Protein AF-A0A517ZT37-F1 (afdb_monomer_lite)

pLDDT: mean 81.55, std 17.58, range [44.31, 98.25]

Secondary structure (DSSP, 8-state):
---TT-SPPHHHH-GGGT-HHHHHHHHHHHHHHHHHHTTPPPPPHHHHHHHHHHHHHHS----------PPP-

Foldseek 3Di:
DDPPPVDDDPVRVDPLNVDQLSVQVVVLVVVQVVCVVVVHDGDDPVRSVVSSVVSVVPDDPDPPPDPDDDPDD

Structure (mmCIF, N/CA/C/O backbone):
data_AF-A0A517ZT37-F1
#
_entry.id   AF-A0A517ZT37-F1
#
loop_
_atom_site.group_PDB
_atom_site.id
_atom_site.type_symbol
_atom_site.label_atom_id
_atom_site.label_alt_id
_atom_site.label_comp_id
_atom_site.label_asym_id
_atom_site.label_entity_id
_atom_site.label_seq_id
_atom_site.pdbx_PDB_ins_code
_atom_site.Cartn_x
_atom_site.Cartn_y
_atom_site.Cartn_z
_atom_site.occupancy
_atom_site.B_iso_or_equiv
_atom_site.auth_seq_id
_atom_site.auth_comp_id
_atom_site.auth_asym_id
_atom_site.auth_atom_id
_atom_site.pdbx_PDB_model_num
ATOM 1 N N . MET A 1 1 ? 34.596 9.120 -20.519 1.00 45.31 1 MET A N 1
ATOM 2 C CA . MET A 1 1 ? 33.424 8.443 -21.114 1.00 45.31 1 MET A CA 1
ATOM 3 C C . MET A 1 1 ? 32.477 8.093 -19.980 1.00 45.31 1 MET A C 1
ATOM 5 O O . MET A 1 1 ? 32.905 7.439 -19.039 1.00 45.31 1 MET A O 1
ATOM 9 N N . ASN A 1 2 ? 31.255 8.627 -20.009 1.00 48.03 2 ASN A N 1
ATOM 10 C CA . ASN A 1 2 ? 30.281 8.472 -18.929 1.00 48.03 2 ASN A CA 1
ATOM 11 C C . ASN A 1 2 ? 29.598 7.105 -19.053 1.00 48.03 2 ASN A C 1
ATOM 13 O O . ASN A 1 2 ? 28.754 6.927 -19.922 1.00 48.03 2 ASN A O 1
ATOM 17 N N . ASN A 1 3 ? 29.926 6.161 -18.169 1.00 59.38 3 ASN A N 1
ATOM 18 C CA . ASN A 1 3 ? 29.270 4.846 -18.065 1.00 59.38 3 ASN A CA 1
ATOM 19 C C . ASN A 1 3 ? 27.850 4.930 -17.456 1.00 59.38 3 ASN A C 1
ATOM 21 O O . ASN A 1 3 ? 27.390 4.005 -16.790 1.00 59.38 3 ASN A O 1
ATOM 25 N N . PHE A 1 4 ? 27.153 6.054 -17.629 1.00 63.69 4 PHE A N 1
ATOM 26 C CA . PHE A 1 4 ? 25.776 6.191 -17.165 1.00 63.69 4 PHE A CA 1
ATOM 27 C C . PHE A 1 4 ? 24.870 5.308 -18.031 1.00 63.69 4 PHE A C 1
ATOM 29 O O . PHE A 1 4 ? 24.846 5.451 -19.249 1.00 63.69 4 PHE A O 1
ATOM 36 N N . GLY A 1 5 ? 24.129 4.393 -17.401 1.00 69.25 5 GLY A N 1
ATOM 37 C CA . GLY A 1 5 ? 23.118 3.567 -18.074 1.00 69.25 5 GLY A CA 1
ATOM 38 C C . GLY A 1 5 ? 23.600 2.236 -18.664 1.00 69.25 5 GLY A C 1
ATOM 39 O O . GLY A 1 5 ? 22.796 1.542 -19.278 1.00 69.25 5 GLY A O 1
ATOM 40 N N . THR A 1 6 ? 24.862 1.838 -18.468 1.00 77.88 6 THR A N 1
ATOM 41 C CA . THR A 1 6 ? 25.363 0.515 -18.907 1.00 77.88 6 THR A CA 1
ATOM 42 C C . THR A 1 6 ? 25.190 -0.590 -17.859 1.00 77.88 6 THR A C 1
ATOM 44 O O . THR A 1 6 ? 25.427 -1.761 -18.152 1.00 77.88 6 THR A O 1
ATOM 47 N N . GLY A 1 7 ? 24.783 -0.232 -16.638 1.00 78.50 7 GLY A N 1
ATOM 48 C CA . GLY A 1 7 ? 24.481 -1.178 -15.567 1.00 78.50 7 GLY A CA 1
ATOM 49 C C . GLY A 1 7 ? 23.102 -1.835 -15.710 1.00 78.50 7 GLY A C 1
ATOM 50 O O . GLY A 1 7 ? 22.283 -1.390 -16.520 1.00 78.50 7 GLY A O 1
ATOM 51 N N . PRO A 1 8 ? 22.820 -2.878 -14.907 1.00 77.25 8 PRO A N 1
ATOM 52 C CA . PRO A 1 8 ? 21.480 -3.439 -14.818 1.00 77.25 8 PRO A CA 1
ATOM 53 C C . PRO A 1 8 ? 20.477 -2.338 -14.465 1.00 77.25 8 PRO A C 1
ATOM 55 O O . PRO A 1 8 ? 20.736 -1.472 -13.625 1.00 77.25 8 PRO A O 1
ATOM 58 N N . THR A 1 9 ? 19.317 -2.374 -15.111 1.00 82.81 9 THR A N 1
ATOM 59 C CA . THR A 1 9 ? 18.177 -1.536 -14.746 1.00 82.81 9 THR A CA 1
ATOM 60 C C . THR A 1 9 ? 17.810 -1.776 -13.284 1.00 82.81 9 THR A C 1
ATOM 62 O O . THR A 1 9 ? 18.043 -2.853 -12.731 1.00 82.81 9 THR A O 1
ATOM 65 N N . LEU A 1 10 ? 17.163 -0.798 -12.647 1.00 79.19 10 LEU A N 1
ATOM 66 C CA . LEU A 1 10 ? 16.678 -0.970 -11.273 1.00 79.19 10 LEU A CA 1
ATOM 67 C C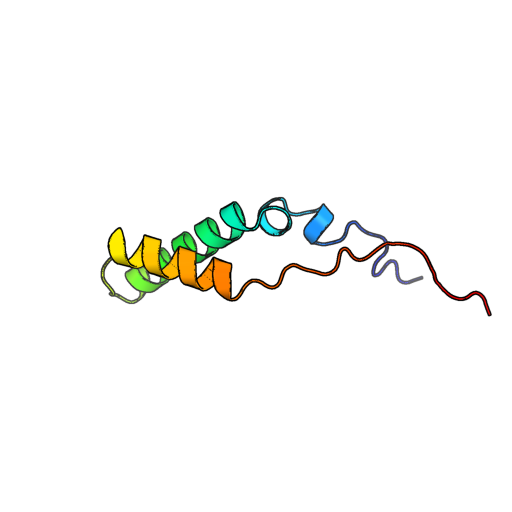 . LEU A 1 10 ? 15.778 -2.210 -11.140 1.00 79.19 10 LEU A C 1
ATOM 69 O O . LEU A 1 10 ? 15.849 -2.917 -10.138 1.00 79.19 10 LEU A O 1
ATOM 73 N N . ARG A 1 11 ? 14.999 -2.527 -12.181 1.00 77.69 11 ARG A N 1
ATOM 74 C CA . ARG A 1 11 ? 14.160 -3.729 -12.248 1.00 77.69 11 ARG A CA 1
ATOM 75 C C . ARG A 1 11 ? 14.975 -5.019 -12.345 1.00 77.69 11 ARG A C 1
ATOM 77 O O . ARG A 1 11 ? 14.644 -6.014 -11.706 1.00 77.69 11 ARG A O 1
ATOM 84 N N . GLU A 1 12 ? 16.068 -5.011 -13.102 1.00 81.19 12 GLU A N 1
ATOM 85 C CA . GLU A 1 12 ? 17.031 -6.118 -13.145 1.00 81.19 12 GLU A CA 1
ATOM 86 C C . GLU A 1 12 ? 17.818 -6.246 -11.829 1.00 81.19 12 GLU A C 1
ATOM 88 O O . GLU A 1 12 ? 18.256 -7.339 -11.496 1.00 81.19 12 GLU A O 1
ATOM 93 N N . ALA A 1 13 ? 17.966 -5.189 -11.038 1.00 82.88 13 ALA A N 1
ATOM 94 C CA . ALA A 1 13 ? 18.684 -5.253 -9.766 1.00 82.88 13 ALA A CA 1
ATOM 95 C C . ALA A 1 13 ? 17.786 -5.581 -8.555 1.00 82.88 13 ALA A C 1
ATOM 97 O O . ALA A 1 13 ? 18.275 -6.131 -7.571 1.00 82.88 13 ALA A O 1
ATOM 98 N N . SER A 1 14 ? 16.486 -5.263 -8.605 1.00 79.31 14 SER A N 1
ATOM 99 C CA . SER A 1 14 ? 15.576 -5.358 -7.454 1.00 79.31 14 SER A CA 1
ATOM 100 C C . SER A 1 14 ? 14.413 -6.331 -7.695 1.00 79.31 14 SER A C 1
ATOM 102 O O . SER A 1 14 ? 13.534 -6.043 -8.513 1.00 79.31 14 SER A O 1
ATOM 104 N N . PRO A 1 15 ? 14.336 -7.453 -6.951 1.00 74.12 15 PRO A N 1
ATOM 105 C CA . PRO A 1 15 ? 13.213 -8.391 -7.024 1.00 74.12 15 PRO A CA 1
ATOM 106 C C . PRO A 1 15 ? 11.848 -7.737 -6.760 1.00 74.12 15 PRO A C 1
ATOM 108 O O . PRO A 1 15 ? 10.877 -8.039 -7.449 1.00 74.12 15 PRO A O 1
ATOM 111 N N . HIS A 1 16 ? 11.788 -6.765 -5.844 1.00 72.81 16 HIS A N 1
ATOM 112 C CA . HIS A 1 16 ? 10.559 -6.036 -5.502 1.00 72.81 16 HIS A CA 1
ATOM 113 C C . HIS A 1 16 ? 10.021 -5.162 -6.643 1.00 72.81 16 HIS A C 1
ATOM 115 O O . HIS A 1 16 ? 8.887 -4.704 -6.591 1.00 72.81 16 HIS A O 1
ATOM 121 N N . LEU A 1 17 ? 10.819 -4.897 -7.679 1.00 77.06 17 LEU A N 1
AT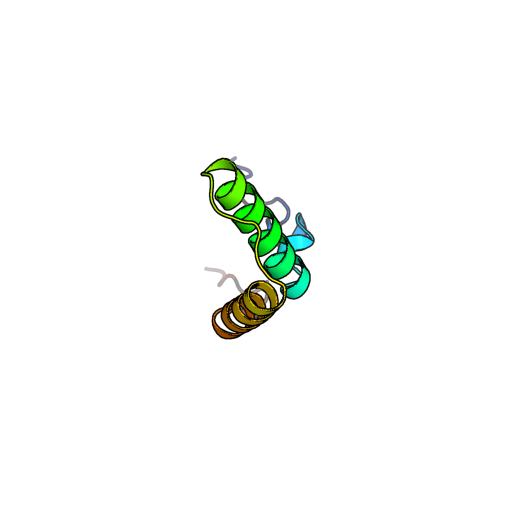OM 122 C CA . LEU A 1 17 ? 10.365 -4.169 -8.866 1.00 77.06 17 LEU A CA 1
ATOM 123 C C . LEU A 1 17 ? 9.880 -5.107 -9.981 1.00 77.06 17 LEU A C 1
ATOM 125 O O . LEU A 1 17 ? 9.311 -4.639 -10.968 1.00 77.06 17 LEU A O 1
ATOM 129 N N . ARG A 1 18 ? 10.100 -6.419 -9.836 1.00 82.62 18 ARG A N 1
ATOM 130 C CA . ARG A 1 18 ? 9.680 -7.449 -10.798 1.00 82.62 18 ARG A CA 1
ATOM 131 C C . ARG A 1 18 ? 8.353 -8.098 -10.426 1.00 82.62 18 ARG A C 1
ATOM 133 O O . ARG A 1 18 ? 7.619 -8.496 -11.321 1.00 82.62 18 ARG A O 1
ATOM 140 N N . ASP A 1 19 ? 8.083 -8.217 -9.131 1.00 86.81 19 ASP A N 1
ATOM 141 C CA . ASP A 1 19 ? 6.880 -8.844 -8.595 1.00 86.81 19 ASP A CA 1
ATOM 142 C C . ASP A 1 19 ? 5.967 -7.776 -7.990 1.00 86.81 19 ASP A C 1
ATOM 144 O O . ASP A 1 19 ? 6.289 -7.149 -6.978 1.00 86.81 19 ASP A O 1
ATOM 148 N N . ASP A 1 20 ? 4.834 -7.553 -8.648 1.00 87.69 20 ASP A N 1
ATOM 149 C CA . ASP A 1 20 ? 3.856 -6.548 -8.251 1.00 87.69 20 ASP A CA 1
ATOM 150 C C . ASP A 1 20 ? 3.203 -6.889 -6.911 1.00 87.69 20 ASP A C 1
ATOM 152 O O . ASP A 1 20 ? 3.030 -5.992 -6.090 1.00 87.69 20 ASP A O 1
ATOM 156 N N . ALA A 1 21 ? 2.935 -8.168 -6.639 1.00 89.06 21 ALA A N 1
ATOM 157 C CA . ALA A 1 21 ? 2.338 -8.592 -5.379 1.00 89.06 21 ALA A CA 1
ATOM 158 C C . ALA A 1 21 ? 3.304 -8.343 -4.213 1.00 89.06 21 ALA A C 1
ATOM 160 O O . ALA A 1 21 ? 2.937 -7.705 -3.227 1.00 89.06 21 ALA A O 1
ATOM 161 N N . GLN A 1 22 ? 4.571 -8.748 -4.356 1.00 89.50 22 GLN A N 1
ATOM 162 C CA . GLN A 1 22 ? 5.592 -8.441 -3.345 1.00 89.50 22 GLN A CA 1
ATOM 163 C C . GLN A 1 22 ? 5.809 -6.935 -3.181 1.00 89.50 22 GLN A C 1
ATOM 165 O O . GLN A 1 22 ? 6.056 -6.462 -2.069 1.00 89.50 22 GLN A O 1
ATOM 170 N N . ARG A 1 23 ? 5.720 -6.165 -4.272 1.00 90.56 23 ARG A N 1
ATOM 171 C CA . ARG A 1 23 ? 5.819 -4.706 -4.211 1.00 90.56 23 ARG A CA 1
ATOM 172 C C . ARG A 1 23 ? 4.675 -4.104 -3.409 1.00 90.56 23 ARG A C 1
ATOM 174 O O . ARG A 1 23 ? 4.927 -3.255 -2.559 1.00 90.56 23 ARG A O 1
ATOM 181 N N . HIS A 1 24 ? 3.439 -4.524 -3.669 1.00 93.31 24 HIS A N 1
ATOM 182 C CA . HIS A 1 24 ? 2.255 -4.025 -2.968 1.00 93.31 24 HIS A CA 1
ATOM 183 C C . HIS A 1 24 ? 2.308 -4.355 -1.479 1.00 93.31 24 HIS A C 1
ATOM 185 O O . HIS A 1 24 ? 2.111 -3.456 -0.665 1.00 93.31 24 HIS A O 1
ATOM 191 N N . GLU A 1 25 ? 2.670 -5.588 -1.119 1.00 93.25 25 GLU A N 1
ATOM 192 C CA . GLU A 1 25 ? 2.868 -5.979 0.283 1.00 93.25 25 GLU A CA 1
ATOM 193 C C . GLU A 1 25 ? 3.912 -5.099 0.974 1.00 93.25 25 GLU A C 1
ATOM 195 O O . GLU A 1 25 ? 3.677 -4.577 2.066 1.00 93.25 25 GLU A O 1
ATOM 200 N N . ARG A 1 26 ? 5.048 -4.858 0.308 1.00 92.50 26 ARG A N 1
ATOM 201 C CA . ARG A 1 26 ? 6.114 -4.018 0.859 1.00 92.50 26 ARG A CA 1
ATOM 202 C C . ARG A 1 26 ? 5.683 -2.563 1.038 1.00 92.50 26 ARG A C 1
ATOM 204 O O . ARG A 1 26 ? 6.057 -1.936 2.027 1.00 92.50 26 ARG A O 1
ATOM 211 N N . ILE A 1 27 ? 4.914 -2.022 0.093 1.00 93.81 27 ILE A N 1
ATOM 212 C CA . ILE A 1 27 ? 4.351 -0.670 0.190 1.00 93.81 27 ILE A CA 1
ATOM 213 C C . ILE A 1 27 ? 3.463 -0.563 1.431 1.00 93.81 27 ILE A C 1
ATOM 215 O O . ILE A 1 27 ? 3.614 0.389 2.195 1.00 93.81 27 ILE A O 1
ATOM 219 N N . LEU A 1 28 ? 2.577 -1.538 1.657 1.00 96.25 28 LEU A N 1
ATOM 220 C CA . LEU A 1 28 ? 1.683 -1.514 2.815 1.00 96.25 28 LEU A CA 1
ATOM 221 C C . LEU A 1 28 ? 2.427 -1.680 4.136 1.00 96.25 28 LEU A C 1
ATOM 223 O O . LEU A 1 28 ? 2.128 -0.945 5.068 1.00 96.25 28 LEU A O 1
ATOM 227 N N . GLU A 1 29 ? 3.425 -2.563 4.208 1.00 96.12 29 GLU A N 1
ATOM 228 C CA . GLU A 1 29 ? 4.254 -2.733 5.409 1.00 96.12 29 GLU A CA 1
ATOM 229 C C . GLU A 1 29 ? 4.942 -1.418 5.814 1.00 96.12 29 GLU A C 1
ATOM 231 O O . GLU A 1 29 ? 4.924 -1.019 6.980 1.00 96.12 29 GLU A O 1
ATOM 236 N N . VAL A 1 30 ? 5.534 -0.713 4.844 1.00 96.25 30 VAL A N 1
ATOM 237 C CA . VAL A 1 30 ? 6.206 0.567 5.102 1.00 96.25 30 VAL A CA 1
ATOM 238 C C . VAL A 1 30 ? 5.194 1.656 5.463 1.00 96.25 30 VAL A C 1
ATOM 240 O O . VAL A 1 30 ? 5.434 2.420 6.398 1.00 96.25 30 VAL A O 1
ATOM 243 N N . ALA A 1 31 ? 4.064 1.726 4.756 1.00 96.75 31 ALA A N 1
ATOM 244 C CA . ALA A 1 31 ? 3.018 2.710 5.023 1.00 96.75 31 ALA A CA 1
ATOM 245 C C . ALA A 1 31 ? 2.400 2.530 6.418 1.00 96.75 31 ALA A C 1
ATOM 247 O O . ALA A 1 31 ? 2.242 3.510 7.145 1.00 96.75 31 ALA A O 1
ATOM 248 N N . GLU A 1 32 ? 2.104 1.291 6.813 1.00 97.94 32 GLU A N 1
ATOM 249 C CA . GLU A 1 32 ? 1.601 0.954 8.145 1.00 97.94 32 GLU A CA 1
ATOM 250 C C . GLU A 1 32 ? 2.613 1.346 9.220 1.00 97.94 32 GLU A C 1
ATOM 252 O O . GLU A 1 32 ? 2.279 2.082 10.148 1.00 97.94 32 GLU A O 1
ATOM 257 N N . ARG A 1 33 ? 3.875 0.926 9.065 1.00 98.00 33 ARG A N 1
ATOM 258 C CA . ARG A 1 33 ? 4.941 1.266 10.012 1.00 98.00 33 ARG A CA 1
ATOM 259 C C . ARG A 1 33 ? 5.069 2.777 10.208 1.00 98.00 33 ARG A C 1
ATOM 261 O O . ARG A 1 33 ? 5.177 3.229 11.345 1.00 98.00 33 ARG A 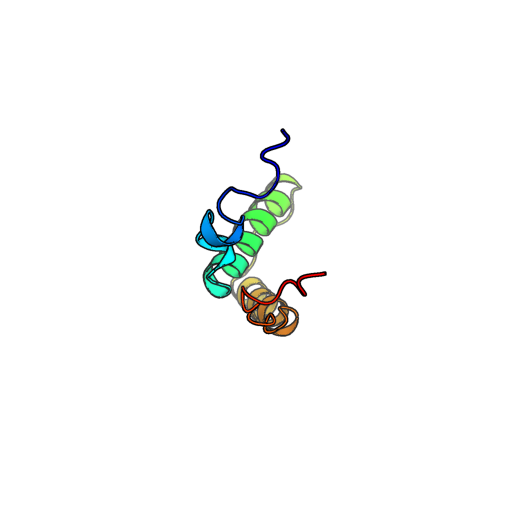O 1
ATOM 268 N N . ASN A 1 34 ? 5.073 3.550 9.123 1.00 98.25 34 ASN A N 1
ATOM 269 C CA . ASN A 1 34 ? 5.176 5.007 9.198 1.00 98.25 34 ASN A CA 1
ATOM 270 C C . ASN A 1 34 ? 3.941 5.623 9.868 1.00 98.25 34 ASN A C 1
ATOM 272 O O . ASN A 1 34 ? 4.086 6.482 10.730 1.00 98.25 34 ASN A O 1
ATOM 276 N N . SER A 1 35 ? 2.746 5.119 9.553 1.00 97.00 35 SER A N 1
ATOM 277 C CA . SER A 1 35 ? 1.495 5.565 10.180 1.00 97.00 35 SER A CA 1
ATOM 278 C C . SER A 1 35 ? 1.518 5.350 11.698 1.00 97.00 35 SER A C 1
ATOM 280 O O . SER A 1 35 ? 1.148 6.240 12.459 1.00 97.00 35 SER A O 1
ATOM 282 N N . VAL A 1 36 ? 2.014 4.196 12.153 1.00 97.75 36 VAL A N 1
ATOM 283 C CA . VAL A 1 36 ? 2.152 3.891 13.586 1.00 97.75 36 VAL A CA 1
ATOM 284 C C . VAL A 1 36 ? 3.168 4.811 14.267 1.00 97.75 36 VAL A C 1
ATOM 286 O O . VAL A 1 36 ? 2.921 5.270 15.381 1.00 97.75 36 VAL A O 1
ATOM 289 N N . ILE A 1 37 ? 4.283 5.132 13.601 1.00 97.31 37 ILE A N 1
ATOM 290 C CA . ILE A 1 37 ? 5.258 6.121 14.100 1.00 97.31 37 ILE A CA 1
ATOM 291 C C . ILE A 1 37 ? 4.606 7.504 14.264 1.00 97.31 37 ILE A C 1
ATOM 293 O O . ILE A 1 37 ? 4.919 8.217 15.215 1.00 97.31 37 ILE A O 1
ATOM 297 N N . GLU A 1 38 ? 3.673 7.863 13.382 1.00 96.75 38 GLU A N 1
ATOM 298 C CA . GLU A 1 38 ? 2.894 9.107 13.442 1.00 96.75 38 GLU A CA 1
ATOM 299 C C . GLU A 1 38 ? 1.730 9.067 14.456 1.00 96.75 38 GLU A C 1
ATOM 301 O O . GLU A 1 38 ? 1.016 10.056 14.622 1.00 96.75 38 GLU A O 1
ATOM 306 N N . GLY A 1 39 ? 1.548 7.956 15.179 1.00 97.75 39 GLY A N 1
ATOM 307 C CA . GLY A 1 39 ? 0.530 7.807 16.224 1.00 97.75 39 GLY A CA 1
ATOM 308 C C . GLY A 1 39 ? -0.822 7.278 15.736 1.00 97.75 39 GLY A C 1
ATOM 309 O O . GLY A 1 39 ? -1.792 7.302 16.495 1.00 97.75 39 GLY A O 1
ATOM 310 N N . LEU A 1 40 ? -0.906 6.790 14.496 1.00 97.50 40 LEU A N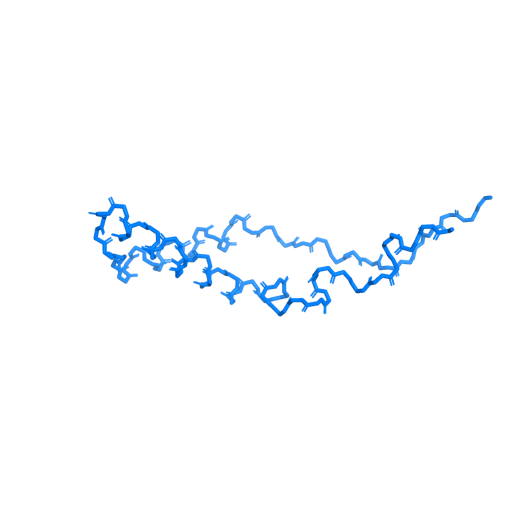 1
ATOM 311 C CA . LEU A 1 40 ? -2.093 6.109 13.981 1.00 97.50 40 LEU A CA 1
ATOM 312 C C . LEU A 1 40 ? -2.127 4.638 14.434 1.00 97.50 40 LEU A C 1
ATOM 314 O O . LEU A 1 40 ? -1.082 4.037 14.692 1.00 97.50 40 LEU A O 1
ATOM 318 N N . PRO A 1 41 ? -3.317 4.018 14.531 1.00 96.81 41 PRO A N 1
ATOM 319 C CA . PRO A 1 41 ? -3.404 2.589 14.798 1.00 96.81 41 PRO A CA 1
ATOM 320 C C . PRO A 1 41 ? -2.827 1.762 13.631 1.00 96.81 41 PRO A C 1
ATOM 322 O O . PRO A 1 41 ? -2.844 2.227 12.486 1.00 96.81 41 PRO A O 1
ATOM 325 N N . PRO A 1 42 ? -2.374 0.519 13.894 1.00 97.12 42 PRO A N 1
ATOM 326 C CA . PRO A 1 42 ? -2.041 -0.443 12.846 1.00 97.12 42 PRO A CA 1
ATOM 327 C C . PRO A 1 42 ? -3.207 -0.667 11.880 1.00 97.12 42 PRO A C 1
ATOM 329 O O . PRO A 1 42 ? -4.375 -0.439 12.217 1.00 97.12 42 PRO A O 1
ATOM 332 N N . PHE A 1 43 ? -2.902 -1.140 10.677 1.00 97.69 43 PHE A N 1
ATOM 333 C CA . PHE A 1 43 ? -3.936 -1.451 9.703 1.00 97.69 43 PHE A CA 1
ATOM 334 C C . PHE A 1 43 ? -4.726 -2.676 10.160 1.00 97.69 43 PHE A C 1
ATOM 336 O O . PHE A 1 43 ? -4.163 -3.684 10.580 1.00 97.69 43 PHE A O 1
ATOM 343 N N . SER A 1 44 ? -6.054 -2.608 10.045 1.00 97.31 44 SER A N 1
ATOM 344 C CA . SER A 1 44 ? -6.865 -3.817 10.157 1.00 97.31 44 SER A CA 1
ATOM 345 C C . SER A 1 44 ? -6.678 -4.696 8.921 1.00 97.31 44 SER A C 1
ATOM 347 O O . SER A 1 44 ? -6.310 -4.211 7.845 1.00 97.31 44 SER A O 1
ATOM 349 N N . GLU A 1 45 ? -6.995 -5.981 9.055 1.00 97.00 45 GLU A N 1
ATOM 350 C CA . GLU A 1 45 ? -6.942 -6.926 7.939 1.00 97.00 45 GLU A CA 1
ATOM 351 C C . GLU A 1 45 ? -7.868 -6.485 6.790 1.00 97.00 45 GLU A C 1
ATOM 353 O O . GLU A 1 45 ? -7.486 -6.502 5.621 1.00 97.00 45 GLU A O 1
ATOM 358 N N . GLU A 1 46 ? -9.064 -5.979 7.105 1.00 97.75 46 GLU A N 1
ATOM 359 C CA . GLU A 1 46 ? -10.010 -5.478 6.104 1.00 97.75 46 GLU A CA 1
ATOM 360 C C . GLU A 1 46 ? -9.455 -4.264 5.353 1.00 97.75 46 GLU A C 1
ATOM 362 O O . GLU A 1 46 ? -9.607 -4.158 4.129 1.00 97.75 46 GLU A O 1
ATOM 367 N N . LEU A 1 47 ? -8.801 -3.345 6.072 1.00 96.44 47 LEU A N 1
ATOM 368 C CA . LEU A 1 47 ? -8.147 -2.192 5.465 1.00 96.44 47 LEU A CA 1
ATOM 369 C C . LEU A 1 47 ? -6.995 -2.642 4.563 1.00 96.44 47 LEU A C 1
ATOM 371 O O . LEU A 1 47 ? -6.906 -2.170 3.428 1.00 96.44 47 LEU A O 1
ATOM 375 N N . ARG A 1 48 ? -6.165 -3.583 5.025 1.00 96.44 48 ARG A N 1
ATOM 376 C CA . ARG A 1 48 ? -5.047 -4.148 4.259 1.00 96.44 48 ARG A CA 1
ATOM 377 C C . ARG A 1 48 ? -5.530 -4.763 2.947 1.00 96.44 48 ARG A C 1
ATOM 379 O O . ARG A 1 48 ? -5.062 -4.368 1.879 1.00 96.44 48 ARG A O 1
ATOM 386 N N . VAL A 1 49 ? -6.537 -5.637 3.001 1.00 96.94 49 VAL A N 1
ATOM 387 C CA . VAL A 1 49 ? -7.137 -6.273 1.814 1.00 96.94 49 VAL A CA 1
ATOM 388 C C . VAL A 1 49 ? -7.706 -5.233 0.847 1.00 96.94 49 VAL A C 1
ATOM 390 O O . VAL A 1 49 ? -7.531 -5.346 -0.371 1.00 96.94 49 VAL A O 1
ATOM 393 N N . ARG A 1 50 ? -8.378 -4.195 1.360 1.00 97.69 50 ARG A N 1
ATOM 394 C CA . ARG A 1 50 ? -8.915 -3.113 0.523 1.00 97.69 50 ARG A CA 1
ATOM 395 C C . ARG A 1 50 ? -7.802 -2.346 -0.192 1.00 97.69 50 ARG A C 1
ATOM 397 O O . ARG A 1 50 ? -7.931 -2.088 -1.388 1.00 97.69 50 ARG A O 1
ATOM 404 N N . LEU A 1 51 ? -6.731 -1.996 0.517 1.00 96.50 51 LEU A N 1
ATOM 405 C CA . LEU A 1 51 ? -5.605 -1.252 -0.044 1.00 96.50 51 LEU A CA 1
ATOM 406 C C . LEU A 1 51 ? -4.827 -2.083 -1.074 1.00 96.50 51 LEU A C 1
ATOM 408 O O . LEU A 1 51 ? -4.502 -1.554 -2.133 1.00 96.50 51 LEU A O 1
ATOM 412 N N . LEU A 1 52 ? -4.614 -3.384 -0.839 1.00 95.94 52 LEU A N 1
ATOM 413 C CA . LEU A 1 52 ? -4.011 -4.288 -1.832 1.00 95.94 52 LEU A CA 1
ATOM 414 C C . LEU A 1 52 ? -4.805 -4.301 -3.142 1.00 95.94 52 LEU A C 1
ATOM 416 O O . LEU A 1 52 ? -4.231 -4.174 -4.221 1.00 95.94 52 LEU A O 1
ATOM 420 N N . ARG A 1 53 ? -6.139 -4.391 -3.063 1.00 95.56 53 ARG A N 1
ATOM 421 C CA . ARG A 1 53 ? -7.003 -4.341 -4.255 1.00 95.56 53 ARG A CA 1
ATOM 422 C C . ARG A 1 53 ? -6.884 -3.013 -4.998 1.00 95.56 53 ARG A C 1
ATOM 424 O O . ARG A 1 53 ? -6.864 -3.005 -6.225 1.00 95.56 53 ARG A O 1
ATOM 431 N N . GLN A 1 54 ? -6.804 -1.900 -4.271 1.00 95.44 54 GLN A N 1
ATOM 432 C CA . GLN A 1 54 ? -6.629 -0.579 -4.876 1.00 95.44 54 GLN A CA 1
ATOM 433 C C . GLN A 1 54 ? -5.262 -0.447 -5.553 1.00 95.44 54 GLN A C 1
ATOM 435 O O . GLN A 1 54 ? -5.202 0.022 -6.686 1.00 95.44 54 GLN A O 1
ATOM 440 N N . LEU A 1 55 ? -4.190 -0.918 -4.910 1.00 93.44 55 LEU A N 1
ATOM 441 C CA . LEU A 1 55 ? -2.842 -0.941 -5.483 1.00 93.44 55 LEU A CA 1
ATOM 442 C C . LEU A 1 55 ? -2.778 -1.786 -6.759 1.00 93.44 55 LEU A C 1
ATOM 444 O O . LEU A 1 55 ? -2.214 -1.341 -7.759 1.00 93.44 55 LEU A O 1
ATOM 448 N N . ALA A 1 56 ? -3.408 -2.961 -6.758 1.00 91.62 56 ALA A N 1
ATOM 449 C CA . ALA A 1 56 ? -3.508 -3.808 -7.941 1.00 91.62 56 ALA A CA 1
ATOM 450 C C . ALA A 1 56 ? -4.272 -3.124 -9.087 1.00 91.62 56 ALA A C 1
ATOM 452 O O . ALA A 1 56 ? -3.855 -3.219 -10.235 1.00 91.62 56 ALA A O 1
ATOM 453 N N . ALA A 1 57 ? -5.349 -2.392 -8.784 1.00 91.81 57 ALA A N 1
ATOM 454 C CA . ALA A 1 57 ? -6.157 -1.708 -9.794 1.00 91.81 57 ALA A CA 1
ATOM 455 C C . ALA A 1 57 ? -5.452 -0.503 -10.443 1.00 91.81 57 ALA A C 1
ATOM 457 O O . ALA A 1 57 ? -5.693 -0.220 -11.614 1.00 91.81 57 ALA A O 1
ATOM 458 N N . ILE A 1 58 ? -4.604 0.217 -9.697 1.00 88.81 58 ILE A N 1
ATOM 459 C CA . ILE A 1 58 ? -3.876 1.390 -10.214 1.00 88.81 58 ILE A CA 1
ATOM 460 C C . ILE A 1 58 ? -2.511 1.045 -10.807 1.00 88.81 58 ILE A C 1
ATOM 462 O O . ILE A 1 58 ? -1.898 1.906 -11.431 1.00 88.81 58 ILE A O 1
ATOM 466 N N . THR A 1 59 ? -2.009 -0.172 -10.586 1.00 85.38 59 THR A N 1
ATOM 467 C CA . THR A 1 59 ? -0.748 -0.614 -11.183 1.00 85.38 59 THR A CA 1
ATOM 468 C C . THR A 1 59 ? -1.016 -0.906 -12.656 1.00 85.38 59 THR A C 1
ATOM 470 O O . THR A 1 59 ? -1.728 -1.866 -12.956 1.00 85.38 59 THR A O 1
ATOM 473 N N . PRO A 1 60 ? -0.507 -0.086 -13.594 1.00 73.75 60 PRO A N 1
ATOM 474 C CA . PRO A 1 60 ? -0.674 -0.386 -15.004 1.00 73.75 60 PRO A CA 1
ATOM 475 C C . PRO A 1 60 ? 0.027 -1.711 -15.315 1.00 73.75 60 PRO A C 1
ATOM 477 O O . PRO A 1 60 ? 1.107 -1.983 -14.788 1.00 73.75 60 PRO A O 1
ATOM 480 N N . ALA A 1 61 ? -0.554 -2.517 -16.206 1.00 63.72 61 ALA A N 1
ATOM 481 C CA . ALA A 1 61 ? 0.204 -3.569 -16.868 1.00 63.72 61 ALA A CA 1
ATOM 482 C C . ALA A 1 61 ? 1.325 -2.873 -17.650 1.00 63.72 61 ALA A C 1
ATOM 484 O O . ALA A 1 61 ? 1.054 -2.217 -18.657 1.00 63.72 61 ALA A O 1
ATOM 485 N N . GLU A 1 62 ? 2.557 -2.903 -17.136 1.00 59.88 62 GLU A N 1
ATOM 486 C CA . GLU A 1 62 ? 3.646 -2.188 -17.796 1.00 59.88 62 GLU A CA 1
ATOM 487 C C . GLU A 1 62 ? 3.829 -2.705 -19.231 1.00 59.88 62 GLU A C 1
ATOM 489 O O . GLU A 1 62 ? 3.733 -3.918 -19.469 1.00 59.88 62 GLU A O 1
ATOM 494 N N . PRO A 1 63 ? 4.134 -1.815 -20.196 1.00 54.12 63 PRO A N 1
ATOM 495 C CA . PRO A 1 63 ? 4.641 -2.253 -21.479 1.00 54.12 63 PRO A CA 1
ATOM 496 C C . PRO A 1 63 ? 5.891 -3.084 -21.206 1.00 54.12 63 PRO A C 1
ATOM 498 O O . PRO A 1 63 ? 6.817 -2.634 -20.530 1.00 54.12 63 PRO A O 1
ATOM 501 N N . GLN A 1 64 ? 5.924 -4.305 -21.730 1.00 53.75 64 GLN A N 1
ATOM 502 C CA . GLN A 1 64 ? 7.161 -5.062 -21.830 1.00 53.75 64 GLN A CA 1
ATOM 503 C C . GLN A 1 64 ? 8.087 -4.232 -22.717 1.00 53.75 64 GLN A C 1
ATOM 505 O O . GLN A 1 64 ? 7.955 -4.267 -23.938 1.00 53.75 64 GLN A O 1
ATOM 510 N N . THR A 1 65 ? 8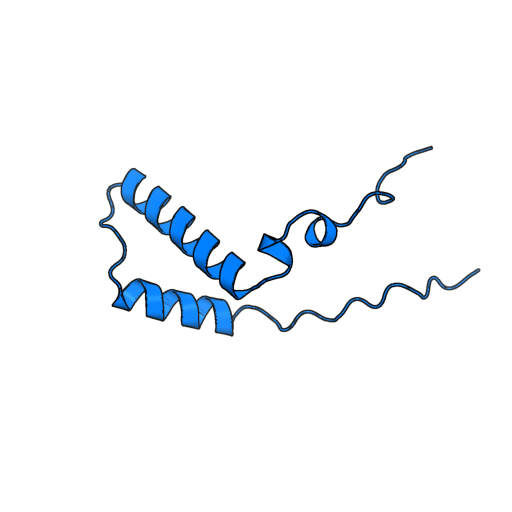.958 -3.412 -22.129 1.00 51.66 65 THR A N 1
ATOM 511 C CA . THR A 1 65 ? 9.943 -2.658 -22.898 1.00 51.66 65 THR A CA 1
ATOM 512 C C . THR A 1 65 ? 10.872 -3.677 -23.541 1.00 51.66 65 THR A C 1
ATOM 514 O O . THR A 1 65 ? 11.823 -4.160 -22.925 1.00 51.66 65 THR A O 1
ATOM 517 N N . ALA A 1 66 ? 10.543 -4.047 -24.778 1.00 49.47 66 ALA A N 1
ATOM 518 C CA . ALA A 1 66 ? 11.397 -4.792 -25.669 1.00 49.47 66 ALA A CA 1
ATOM 519 C C . ALA A 1 66 ? 12.693 -3.990 -25.808 1.00 49.47 66 ALA A C 1
ATOM 521 O O . ALA A 1 66 ? 12.714 -2.882 -26.344 1.00 49.47 66 ALA A O 1
ATOM 522 N N . ARG A 1 67 ? 13.790 -4.520 -25.268 1.00 53.47 67 ARG A N 1
ATOM 523 C CA . ARG A 1 67 ? 15.114 -4.025 -25.631 1.00 53.47 67 ARG A CA 1
ATOM 524 C C . ARG A 1 67 ? 15.366 -4.428 -27.079 1.00 53.47 67 ARG A C 1
ATOM 526 O O . ARG A 1 67 ? 15.551 -5.609 -27.349 1.00 53.47 67 ARG A O 1
ATOM 533 N N . GLY A 1 68 ? 15.457 -3.437 -27.957 1.00 50.06 68 GLY A N 1
ATOM 534 C CA . GLY A 1 68 ? 16.178 -3.572 -29.216 1.00 50.06 68 GLY A CA 1
ATOM 535 C C . GLY A 1 68 ? 15.464 -2.942 -30.392 1.00 50.06 68 GLY A C 1
ATOM 536 O O . GLY A 1 68 ? 14.840 -3.660 -31.146 1.00 50.06 68 GLY A O 1
ATOM 537 N N . GLU A 1 69 ? 15.602 -1.629 -30.558 1.00 44.31 69 GLU A N 1
ATOM 538 C CA . GLU A 1 69 ? 15.683 -0.976 -31.870 1.00 44.31 69 GLU A CA 1
ATOM 539 C C . GLU A 1 69 ? 16.107 0.479 -31.632 1.00 44.31 69 GLU A C 1
ATOM 541 O O . GLU A 1 69 ? 15.303 1.380 -31.412 1.00 44.31 69 GLU A O 1
ATOM 546 N N . LEU A 1 70 ? 17.423 0.698 -31.588 1.00 47.38 70 LEU A N 1
ATOM 547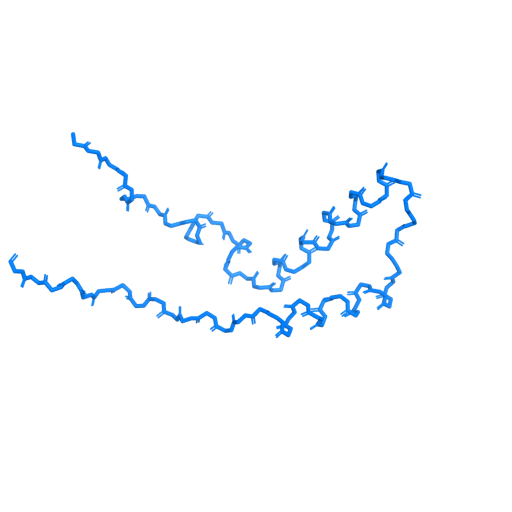 C CA . LEU A 1 70 ? 17.972 2.019 -31.872 1.00 47.38 70 LEU A CA 1
ATOM 548 C C . LEU A 1 70 ? 17.971 2.159 -33.402 1.00 47.38 70 LEU A C 1
ATOM 550 O O . LEU A 1 70 ? 18.569 1.297 -34.055 1.00 47.38 70 LEU A O 1
ATOM 554 N N . PRO A 1 71 ? 17.344 3.190 -33.998 1.00 47.59 71 PRO A N 1
ATOM 555 C CA . PRO A 1 71 ? 17.555 3.475 -35.407 1.00 47.59 71 PRO A CA 1
ATOM 556 C C . PRO A 1 71 ? 19.020 3.870 -35.587 1.00 47.59 71 PRO A C 1
ATOM 558 O O . PRO A 1 71 ? 19.496 4.833 -34.985 1.00 47.59 71 PRO A O 1
ATOM 561 N N . GLN A 1 72 ? 19.750 3.089 -36.382 1.00 49.22 72 GLN A N 1
ATOM 562 C CA . GLN A 1 72 ? 21.059 3.512 -36.855 1.00 49.22 72 GLN A CA 1
ATOM 563 C C . GLN A 1 72 ? 20.861 4.671 -37.831 1.00 49.22 72 GLN A C 1
ATOM 565 O O . GLN A 1 72 ? 20.085 4.574 -38.784 1.00 49.22 72 GLN A O 1
ATOM 570 N N . SER A 1 73 ? 21.539 5.782 -37.576 1.00 60.34 73 SER A N 1
ATOM 571 C CA . SER A 1 73 ? 21.751 6.877 -38.523 1.00 60.34 73 SER A CA 1
ATOM 572 C C . SER A 1 73 ? 23.152 7.419 -38.309 1.00 60.34 73 SER A C 1
ATOM 574 O O . SER A 1 73 ? 23.533 7.570 -37.126 1.00 60.34 73 SER A O 1
#

Organism: NCBI:txid2527995

Sequence (73 aa):
MNNFGTGPTLREASPHLRDDAQRHERILEVAERNSVIEGLPPFSEELRVRLLRQLAAITPAEPQTARGELPQS

Radius of gyration: 17.93 Å; chains: 1; bounding box: 43×18×55 Å